Protein AF-A0A2D9KYQ4-F1 (afdb_monomer_lite)

Structure (mmCIF, N/CA/C/O backbone):
data_AF-A0A2D9KYQ4-F1
#
_entry.id   AF-A0A2D9KYQ4-F1
#
loop_
_atom_site.group_PDB
_atom_site.id
_atom_site.type_symbol
_atom_site.label_atom_id
_atom_site.label_alt_id
_atom_site.label_comp_id
_atom_site.label_asym_id
_atom_site.label_entity_id
_atom_site.label_seq_id
_atom_site.pdbx_PDB_ins_code
_atom_site.Cartn_x
_atom_site.Cartn_y
_atom_site.Cartn_z
_atom_site.occupancy
_atom_site.B_iso_or_equiv
_atom_site.auth_seq_id
_atom_site.auth_comp_id
_atom_site.auth_asym_id
_atom_site.auth_atom_id
_atom_site.pdbx_PDB_model_num
ATOM 1 N N . MET A 1 1 ? 3.824 -2.682 -2.200 1.00 83.44 1 MET A N 1
ATOM 2 C CA . MET A 1 1 ? 2.911 -2.702 -3.371 1.00 83.44 1 MET A CA 1
ATOM 3 C C . MET A 1 1 ? 2.892 -1.402 -4.180 1.00 83.44 1 MET A C 1
ATOM 5 O O . MET A 1 1 ? 2.989 -1.496 -5.394 1.00 83.44 1 MET A O 1
ATOM 9 N N . ALA A 1 2 ? 2.831 -0.208 -3.568 1.00 90.06 2 ALA A N 1
ATOM 10 C CA . ALA A 1 2 ? 2.710 1.072 -4.296 1.00 90.06 2 ALA A CA 1
ATOM 11 C C . ALA A 1 2 ? 3.674 1.241 -5.489 1.00 90.06 2 ALA A C 1
ATOM 13 O O . ALA A 1 2 ? 3.235 1.612 -6.569 1.00 90.06 2 ALA A O 1
ATOM 14 N N . TRP A 1 3 ? 4.954 0.879 -5.334 1.00 92.50 3 TRP A N 1
ATOM 15 C CA . TRP A 1 3 ? 5.947 0.930 -6.418 1.00 92.50 3 TRP A CA 1
ATOM 16 C C . TRP A 1 3 ? 5.507 0.202 -7.697 1.00 92.50 3 TRP A C 1
ATOM 18 O O . TRP A 1 3 ? 5.661 0.732 -8.795 1.00 92.50 3 TRP A O 1
ATOM 28 N N . LEU A 1 4 ? 4.935 -0.999 -7.545 1.00 91.81 4 LEU A N 1
ATOM 29 C CA . LEU A 1 4 ? 4.466 -1.839 -8.649 1.00 91.81 4 LEU A CA 1
ATOM 30 C C . LEU A 1 4 ? 3.221 -1.250 -9.323 1.00 91.81 4 LEU A C 1
ATOM 32 O O . LEU A 1 4 ? 3.062 -1.365 -10.537 1.00 91.81 4 LEU A O 1
ATOM 36 N N . HIS A 1 5 ? 2.353 -0.612 -8.537 1.00 91.12 5 HIS A N 1
ATOM 37 C CA . HIS A 1 5 ? 1.104 -0.014 -9.013 1.00 91.12 5 HIS A CA 1
ATOM 38 C C . HIS A 1 5 ? 1.310 1.367 -9.653 1.00 91.12 5 HIS A C 1
ATOM 40 O O . HIS A 1 5 ? 0.434 1.852 -10.365 1.00 91.12 5 HIS A O 1
ATOM 46 N N . THR A 1 6 ? 2.456 2.012 -9.429 1.00 90.25 6 THR A N 1
ATOM 47 C CA . THR A 1 6 ? 2.764 3.320 -10.011 1.00 90.25 6 THR A CA 1
ATOM 48 C C . THR A 1 6 ? 3.406 3.182 -11.387 1.00 90.25 6 THR A C 1
ATOM 50 O O . THR A 1 6 ? 4.452 2.546 -11.545 1.00 90.25 6 THR A O 1
ATOM 53 N N . ALA A 1 7 ? 2.831 3.874 -12.369 1.00 88.19 7 ALA A N 1
ATOM 54 C CA . ALA A 1 7 ? 3.482 4.147 -13.641 1.00 88.19 7 ALA A CA 1
ATOM 55 C C . ALA A 1 7 ? 4.525 5.275 -13.468 1.00 88.19 7 ALA A C 1
ATOM 57 O O . ALA A 1 7 ? 4.176 6.361 -12.987 1.00 88.19 7 ALA A O 1
ATOM 58 N N . PRO A 1 8 ? 5.811 5.048 -13.791 1.00 84.12 8 PRO A N 1
ATOM 59 C CA . PRO A 1 8 ? 6.812 6.107 -13.738 1.00 84.12 8 PRO A CA 1
ATOM 60 C C . PRO A 1 8 ? 6.465 7.224 -14.729 1.00 84.12 8 PRO A C 1
ATOM 62 O O . PRO A 1 8 ? 6.050 6.948 -15.845 1.00 84.12 8 PRO A O 1
ATOM 65 N N . SER A 1 9 ? 6.637 8.493 -14.358 1.00 74.81 9 SER A N 1
ATOM 6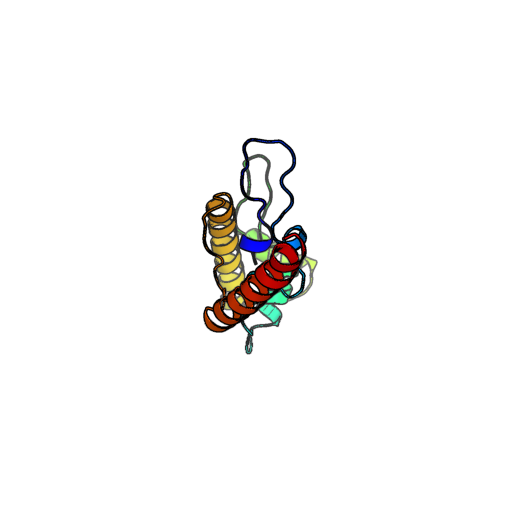6 C CA . SER A 1 9 ? 6.344 9.597 -15.274 1.00 74.81 9 SER A CA 1
ATOM 67 C C . SER A 1 9 ? 7.403 9.638 -16.377 1.00 74.81 9 SER A C 1
ATOM 69 O O . SER A 1 9 ? 8.529 10.094 -16.151 1.00 74.81 9 SER A O 1
ATOM 71 N N . VAL A 1 10 ? 7.055 9.161 -17.566 1.00 68.1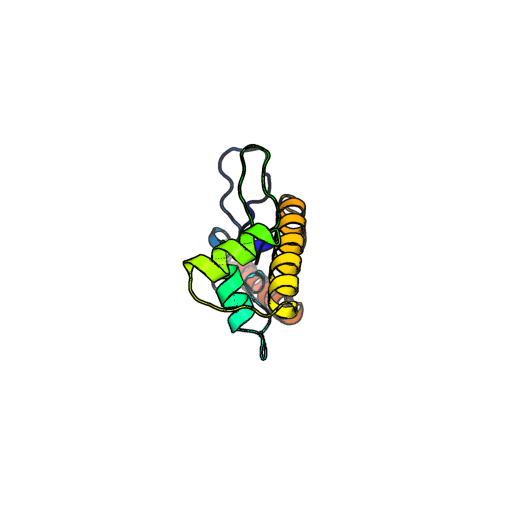2 10 VAL A N 1
ATOM 72 C CA . VAL A 1 10 ? 7.807 9.423 -18.795 1.00 68.12 10 VAL A CA 1
ATOM 73 C C . VAL A 1 10 ? 7.119 10.588 -19.517 1.00 68.12 10 VAL A C 1
ATOM 75 O O . VAL A 1 10 ? 5.920 10.793 -19.358 1.00 68.12 10 VAL A O 1
ATOM 78 N N . LYS A 1 11 ? 7.877 11.414 -20.252 1.00 58.78 11 LYS A N 1
ATOM 79 C CA . LYS A 1 11 ? 7.342 12.598 -20.956 1.00 58.78 11 LYS A CA 1
ATOM 80 C C . LYS A 1 11 ? 6.293 12.262 -22.031 1.00 58.78 11 LYS A C 1
ATOM 82 O O . LYS A 1 11 ? 5.577 13.170 -22.441 1.00 58.78 11 LYS A O 1
ATOM 87 N N . ASP A 1 12 ? 6.190 11.001 -22.446 1.00 53.72 12 ASP A N 1
ATOM 88 C CA . ASP A 1 12 ? 5.249 10.540 -23.464 1.00 53.72 12 ASP A CA 1
ATOM 89 C C . ASP A 1 12 ? 4.026 9.843 -22.860 1.00 53.72 12 ASP A C 1
ATOM 91 O O . ASP A 1 12 ? 4.108 9.141 -21.849 1.00 53.72 12 ASP A O 1
ATOM 95 N N . LYS A 1 13 ? 2.878 10.107 -23.494 1.00 56.19 13 LYS A N 1
ATOM 96 C CA . LYS A 1 13 ? 1.544 9.636 -23.110 1.00 56.19 13 LYS A CA 1
ATOM 97 C C . LYS A 1 13 ? 1.498 8.108 -23.018 1.00 56.19 13 LYS A C 1
ATOM 99 O O . LYS A 1 13 ? 2.081 7.418 -23.844 1.00 56.19 13 LYS A O 1
ATOM 104 N N . ASP A 1 14 ? 0.754 7.643 -22.019 1.00 55.03 14 ASP A N 1
ATOM 105 C CA . ASP A 1 14 ? 0.483 6.243 -21.676 1.00 55.03 14 ASP A CA 1
ATOM 106 C C . ASP A 1 14 ? 1.695 5.456 -21.173 1.00 55.03 14 ASP A C 1
ATOM 108 O O . ASP A 1 14 ? 2.284 4.617 -21.849 1.00 55.03 14 ASP A O 1
ATOM 112 N N . THR A 1 15 ? 2.046 5.704 -19.907 1.00 72.12 15 THR A N 1
ATOM 113 C CA . THR A 1 15 ? 2.917 4.787 -19.168 1.00 72.12 15 THR A CA 1
ATOM 114 C C . THR A 1 15 ? 2.063 3.775 -18.403 1.00 72.12 15 THR A C 1
ATOM 116 O O . THR A 1 15 ? 1.259 4.148 -17.550 1.00 72.12 15 THR A O 1
ATOM 119 N N . GLU A 1 16 ? 2.253 2.489 -18.692 1.00 86.06 16 GLU A N 1
ATOM 120 C CA . GLU A 1 16 ? 1.655 1.38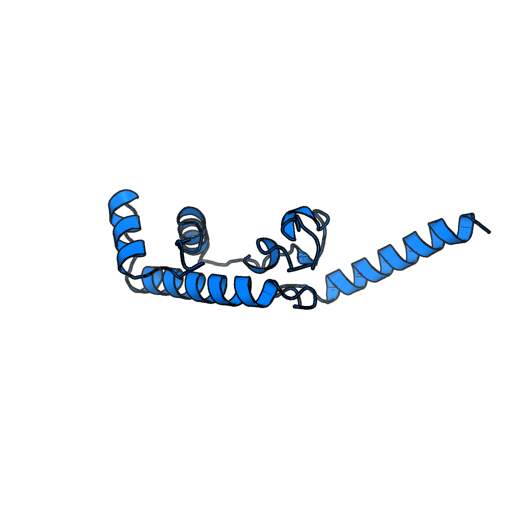7 -17.932 1.00 86.06 16 GLU A CA 1
ATOM 121 C C . GLU A 1 16 ? 2.320 1.246 -16.541 1.00 86.06 16 GLU A C 1
ATOM 123 O O . GLU A 1 16 ? 3.501 1.575 -16.366 1.00 86.06 16 GLU A O 1
ATOM 128 N N . PRO A 1 17 ? 1.597 0.754 -15.518 1.00 89.00 17 PRO A N 1
ATOM 129 C CA . PRO A 1 17 ? 2.167 0.471 -14.206 1.00 89.00 17 PRO A CA 1
ATOM 130 C C . PRO A 1 17 ? 3.210 -0.650 -14.274 1.00 89.00 17 PRO A C 1
ATOM 132 O O . PRO A 1 17 ? 3.096 -1.590 -15.065 1.00 89.00 17 PRO A O 1
ATOM 135 N N . ARG A 1 18 ? 4.204 -0.592 -13.379 1.00 89.25 18 ARG A N 1
ATOM 136 C CA . ARG A 1 18 ? 5.343 -1.529 -13.369 1.00 89.25 18 ARG A CA 1
ATOM 137 C C . ARG A 1 18 ? 4.935 -2.997 -13.281 1.00 89.25 18 ARG A C 1
ATOM 139 O O . ARG A 1 18 ? 5.610 -3.849 -13.849 1.00 89.25 18 ARG A O 1
ATOM 146 N N . ILE A 1 19 ? 3.827 -3.292 -12.606 1.00 90.06 19 ILE A N 1
ATOM 147 C CA . ILE A 1 19 ? 3.293 -4.654 -12.494 1.00 90.06 19 ILE A CA 1
ATOM 148 C C . ILE A 1 19 ? 2.994 -5.295 -13.859 1.00 90.06 19 ILE A C 1
ATOM 150 O O . ILE A 1 19 ? 3.162 -6.503 -14.002 1.00 90.06 19 ILE A O 1
ATOM 154 N N . LYS A 1 20 ? 2.612 -4.493 -14.862 1.00 88.62 20 LYS A N 1
ATOM 155 C CA . LYS A 1 20 ? 2.346 -4.958 -16.230 1.00 88.62 20 LYS A CA 1
ATOM 156 C C . LYS A 1 20 ? 3.588 -4.963 -17.116 1.00 88.62 20 LYS A C 1
ATOM 158 O O . LYS A 1 20 ? 3.655 -5.743 -18.054 1.00 88.62 20 LYS A O 1
ATOM 163 N N . THR A 1 21 ? 4.546 -4.073 -16.857 1.00 87.50 21 THR A N 1
ATOM 164 C CA . THR A 1 21 ? 5.747 -3.941 -17.700 1.00 87.50 21 THR A CA 1
ATOM 165 C C . THR A 1 21 ? 6.852 -4.924 -17.329 1.00 87.50 21 THR A C 1
ATOM 167 O O . THR A 1 21 ? 7.714 -5.213 -18.149 1.00 87.50 21 THR A O 1
ATOM 170 N N . LEU A 1 22 ? 6.890 -5.368 -16.072 1.00 86.69 22 LEU A N 1
ATOM 171 C CA . LEU A 1 22 ? 7.861 -6.347 -15.594 1.00 86.69 22 LEU A CA 1
ATOM 172 C C . LEU A 1 22 ? 7.393 -7.765 -15.941 1.00 86.69 22 LEU A C 1
ATOM 174 O O . LEU A 1 22 ? 6.205 -8.063 -15.837 1.00 86.69 22 LEU A O 1
ATOM 178 N N . GLU A 1 23 ? 8.332 -8.647 -16.277 1.00 86.31 23 GLU A N 1
ATOM 179 C CA . GLU A 1 23 ? 8.078 -10.088 -16.420 1.00 86.31 23 GLU A CA 1
ATOM 180 C C . GLU A 1 23 ? 7.550 -10.682 -15.104 1.00 86.31 23 GLU A C 1
ATOM 182 O O . GLU A 1 23 ? 7.822 -10.151 -14.024 1.00 86.31 23 GLU A O 1
ATOM 187 N N . ASP A 1 24 ? 6.770 -11.760 -15.171 1.00 82.00 24 ASP A N 1
ATOM 188 C CA . ASP A 1 24 ? 6.115 -12.339 -13.988 1.00 82.00 24 ASP A CA 1
ATOM 189 C C . ASP A 1 24 ? 7.102 -12.906 -12.966 1.00 82.00 24 ASP A C 1
ATOM 191 O O . ASP A 1 24 ? 6.927 -12.693 -11.769 1.00 82.00 24 ASP A O 1
ATOM 195 N N . GLU A 1 25 ? 8.200 -13.502 -13.428 1.00 81.12 25 GLU A N 1
ATOM 196 C CA . GLU A 1 25 ? 9.277 -14.015 -12.570 1.00 81.12 25 GLU A CA 1
ATOM 197 C C . GLU A 1 25 ? 10.341 -12.955 -12.241 1.00 81.12 25 GLU A C 1
ATOM 199 O O . GLU A 1 25 ? 11.423 -13.265 -11.739 1.00 81.12 25 GLU A O 1
ATOM 204 N N . SER A 1 26 ? 10.061 -11.677 -12.519 1.00 83.19 26 SER A N 1
ATOM 205 C CA . SER A 1 26 ? 11.011 -10.609 -12.235 1.00 83.19 26 SER A CA 1
ATOM 206 C C . SER A 1 26 ? 11.311 -10.540 -10.730 1.00 83.19 26 SER A C 1
ATOM 208 O O . SER A 1 26 ? 10.381 -10.397 -9.929 1.00 83.19 26 SER A O 1
ATOM 210 N N . PRO A 1 27 ? 12.592 -10.513 -10.309 1.00 84.44 27 PRO A N 1
ATOM 211 C CA . PRO A 1 27 ? 12.948 -10.399 -8.891 1.00 84.44 27 PRO A CA 1
ATOM 212 C C . PRO A 1 27 ? 12.445 -9.092 -8.256 1.00 84.44 27 PRO A C 1
ATOM 214 O O . PRO A 1 27 ? 12.351 -8.984 -7.038 1.00 84.44 27 PRO A O 1
ATOM 217 N N . PHE A 1 28 ? 12.073 -8.103 -9.074 1.00 85.75 28 PHE A N 1
ATOM 218 C CA . PHE A 1 28 ? 11.494 -6.832 -8.641 1.00 85.75 28 PHE A CA 1
ATOM 219 C C . PHE A 1 28 ? 9.992 -6.906 -8.312 1.00 85.75 28 PHE A C 1
ATOM 221 O O . PHE A 1 28 ? 9.463 -5.961 -7.726 1.00 85.75 28 PHE A O 1
ATOM 228 N N 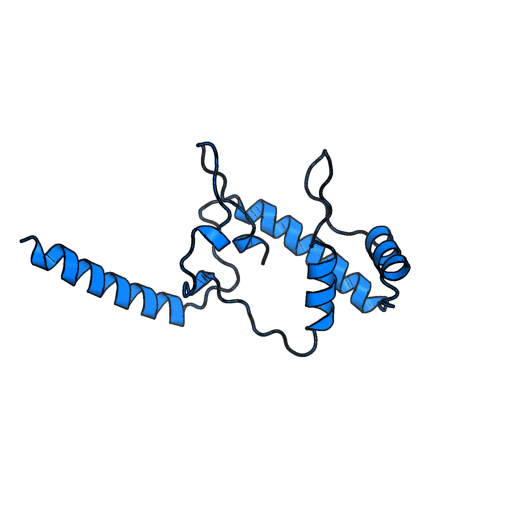. LYS A 1 29 ? 9.302 -7.995 -8.685 1.00 86.94 29 LYS A N 1
ATOM 229 C CA . LYS A 1 29 ? 7.911 -8.277 -8.284 1.00 86.94 29 LYS A CA 1
ATOM 230 C C . LYS A 1 29 ? 7.816 -9.012 -6.943 1.00 86.94 29 LYS A C 1
ATOM 232 O O . LYS A 1 29 ? 6.710 -9.161 -6.430 1.00 86.94 29 LYS A O 1
ATOM 237 N N . ALA A 1 30 ? 8.942 -9.443 -6.369 1.00 82.19 30 ALA A N 1
ATOM 238 C CA . ALA A 1 30 ? 8.952 -10.120 -5.080 1.00 82.19 30 ALA A CA 1
ATOM 239 C C . ALA A 1 30 ? 8.329 -9.228 -3.992 1.00 82.19 30 ALA A C 1
ATOM 241 O O . ALA A 1 30 ? 8.663 -8.046 -3.855 1.00 82.19 30 ALA A O 1
ATOM 242 N N . LEU A 1 31 ? 7.400 -9.805 -3.236 1.00 85.19 31 LEU A N 1
ATOM 243 C CA . LEU A 1 31 ? 6.836 -9.206 -2.034 1.00 85.19 31 LEU A CA 1
ATOM 244 C C . LEU A 1 31 ? 7.429 -9.920 -0.816 1.00 85.19 31 LEU A C 1
ATOM 246 O O . LEU A 1 31 ? 7.713 -11.116 -0.910 1.00 85.19 31 LEU A O 1
ATOM 250 N N . PRO A 1 32 ? 7.645 -9.206 0.301 1.00 85.19 32 PRO A N 1
ATOM 251 C CA . PRO A 1 32 ? 8.071 -9.847 1.534 1.00 85.19 32 PRO A CA 1
ATOM 252 C C . PRO A 1 32 ? 6.982 -10.808 2.020 1.00 85.19 32 PRO A C 1
ATOM 254 O O . PRO A 1 32 ? 5.791 -10.556 1.813 1.00 85.19 32 PRO A O 1
ATOM 257 N N . GLU A 1 33 ? 7.396 -11.886 2.677 1.00 86.12 33 GLU A N 1
ATOM 258 C CA . GLU A 1 33 ? 6.473 -12.749 3.408 1.00 86.12 33 GLU A CA 1
ATOM 259 C C . GLU A 1 33 ? 5.867 -11.953 4.571 1.00 86.12 33 GLU A C 1
ATOM 261 O O . GLU A 1 33 ? 6.549 -11.167 5.234 1.00 86.12 33 GLU A O 1
ATOM 266 N N . ILE A 1 34 ? 4.557 -12.094 4.757 1.00 85.94 34 ILE A N 1
ATOM 267 C CA . ILE A 1 34 ? 3.814 -11.439 5.830 1.00 85.94 34 ILE A CA 1
ATOM 268 C C . ILE A 1 34 ? 3.507 -12.529 6.843 1.00 85.94 34 ILE A C 1
ATOM 270 O O . ILE A 1 34 ? 2.813 -13.477 6.499 1.00 85.94 34 ILE A O 1
ATOM 274 N N . GLU A 1 35 ? 4.020 -12.395 8.062 1.00 87.94 35 GLU A N 1
ATOM 275 C CA . GLU A 1 35 ? 3.721 -13.316 9.158 1.00 87.94 35 GLU A CA 1
ATOM 276 C C . GLU A 1 35 ? 2.736 -12.659 10.130 1.00 87.94 35 GLU A C 1
ATOM 278 O O . GLU A 1 35 ? 3.007 -11.574 10.649 1.00 87.94 35 GLU A O 1
ATOM 283 N N . ASN A 1 36 ? 1.619 -13.332 10.423 1.00 84.88 36 ASN A N 1
ATOM 284 C CA . ASN A 1 36 ? 0.645 -12.940 11.456 1.00 84.88 36 ASN A CA 1
ATOM 285 C C . ASN A 1 36 ? -0.025 -11.563 11.240 1.00 84.88 36 ASN A C 1
ATOM 287 O O . ASN A 1 36 ? -0.487 -10.936 12.195 1.00 84.88 36 ASN A O 1
ATOM 291 N N . ALA A 1 37 ? -0.055 -11.061 10.005 1.00 88.44 37 ALA A N 1
ATOM 292 C CA . ALA A 1 37 ? -0.664 -9.775 9.642 1.00 88.44 37 ALA A CA 1
ATOM 293 C C . ALA A 1 37 ? -1.385 -9.828 8.281 1.00 88.44 37 ALA A C 1
ATOM 295 O O . ALA A 1 37 ? -1.612 -8.805 7.627 1.00 88.44 37 ALA A O 1
ATOM 296 N N . GLU A 1 38 ? -1.744 -11.030 7.837 1.00 91.38 38 GLU A N 1
ATOM 297 C CA . GLU A 1 38 ? -2.387 -11.301 6.556 1.00 91.38 38 GLU A CA 1
ATOM 298 C C . GLU A 1 38 ? -3.766 -10.635 6.478 1.00 91.38 38 GLU A C 1
ATOM 300 O O . GLU A 1 38 ? -4.114 -10.040 5.454 1.00 91.38 38 GLU A O 1
ATOM 305 N N . ASP A 1 39 ? -4.512 -10.645 7.585 1.00 92.56 39 ASP A N 1
ATOM 306 C CA . ASP A 1 39 ? -5.833 -10.022 7.680 1.00 92.56 39 ASP A CA 1
ATOM 307 C C . ASP A 1 39 ? -5.761 -8.507 7.455 1.0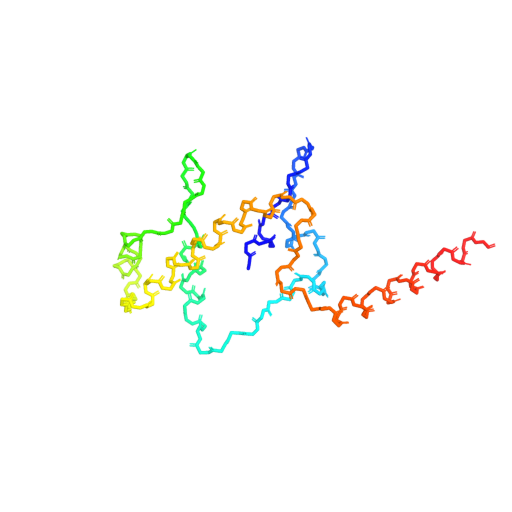0 92.56 39 ASP A C 1
ATOM 309 O O . ASP A 1 39 ? -6.534 -7.951 6.671 1.00 92.56 39 ASP A O 1
ATOM 313 N N . LEU A 1 40 ? -4.773 -7.831 8.052 1.00 93.94 40 LEU A N 1
ATOM 314 C CA . LEU A 1 40 ? -4.545 -6.398 7.844 1.00 93.94 40 LEU A CA 1
ATOM 315 C C . LEU A 1 40 ? -4.249 -6.080 6.380 1.00 93.94 40 LEU A C 1
ATOM 317 O O . LEU A 1 40 ? -4.837 -5.154 5.813 1.00 93.94 40 LEU A O 1
ATOM 321 N N . ALA A 1 41 ? -3.366 -6.856 5.747 1.00 92.88 41 ALA A N 1
ATOM 322 C CA . ALA A 1 41 ? -3.044 -6.688 4.335 1.00 92.88 41 ALA A CA 1
ATOM 323 C C . ALA A 1 41 ? -4.275 -6.914 3.443 1.00 92.88 41 ALA A C 1
ATOM 325 O O . ALA A 1 41 ? -4.497 -6.171 2.480 1.00 92.88 41 ALA A O 1
ATOM 326 N N . HIS A 1 42 ? -5.108 -7.894 3.790 1.00 93.50 42 HIS A N 1
ATOM 327 C CA . HIS A 1 42 ? -6.349 -8.186 3.091 1.00 93.50 42 HIS A CA 1
ATOM 328 C C . HIS A 1 42 ? -7.378 -7.054 3.238 1.00 93.50 42 HIS A C 1
ATOM 330 O O . HIS A 1 42 ? -7.916 -6.591 2.228 1.00 93.50 42 HIS A O 1
ATOM 336 N N . HIS A 1 43 ? -7.609 -6.537 4.449 1.00 95.38 43 HIS A N 1
ATOM 337 C CA . HIS A 1 43 ? -8.492 -5.387 4.678 1.00 95.38 43 HIS A CA 1
ATOM 338 C C . HIS A 1 43 ? -7.996 -4.143 3.947 1.00 95.38 43 HIS A C 1
ATOM 340 O O . HIS A 1 43 ? -8.752 -3.517 3.202 1.00 95.38 43 HIS A O 1
ATOM 346 N N . PHE A 1 44 ? -6.703 -3.845 4.066 1.00 95.62 44 PHE A N 1
ATOM 347 C CA . PHE A 1 44 ? -6.066 -2.741 3.361 1.00 95.62 44 PHE A CA 1
ATOM 348 C C . PHE A 1 44 ? -6.249 -2.837 1.840 1.00 95.62 44 PHE A C 1
ATOM 350 O O . PHE A 1 44 ? -6.567 -1.845 1.179 1.00 95.62 44 PHE A O 1
ATOM 357 N N . SER A 1 45 ? -6.099 -4.042 1.279 1.00 93.75 45 SER A N 1
ATOM 358 C CA . SER A 1 45 ? -6.321 -4.279 -0.145 1.00 93.75 45 SER A CA 1
ATOM 359 C C . SER A 1 45 ? -7.786 -4.119 -0.546 1.00 93.75 45 SER A C 1
ATOM 361 O O . SER A 1 45 ? -8.074 -3.505 -1.571 1.00 93.75 45 SER A O 1
ATOM 363 N N . ARG A 1 46 ? -8.726 -4.622 0.264 1.00 94.38 46 ARG A N 1
ATOM 364 C CA . ARG A 1 46 ? -10.171 -4.496 0.006 1.00 94.38 46 ARG A CA 1
ATOM 365 C C . ARG A 1 46 ? -10.666 -3.054 0.064 1.00 94.38 46 ARG A C 1
ATOM 367 O O . ARG A 1 46 ? -11.612 -2.726 -0.641 1.00 94.38 46 ARG A O 1
ATOM 374 N N . MET A 1 47 ? -10.032 -2.208 0.873 1.00 94.62 47 MET A N 1
ATOM 375 C CA . MET A 1 47 ? -10.344 -0.779 0.957 1.00 94.62 47 MET A CA 1
ATOM 376 C C . MET A 1 47 ? -9.799 0.041 -0.226 1.00 94.62 47 MET A C 1
ATOM 378 O O . MET A 1 47 ? -10.129 1.215 -0.342 1.00 94.62 47 MET A O 1
ATOM 382 N N . GLY A 1 48 ? -8.967 -0.538 -1.103 1.00 93.44 48 GLY A N 1
ATOM 383 C CA . GLY A 1 48 ? -8.365 0.183 -2.232 1.00 93.44 48 GLY A CA 1
ATOM 384 C C . GLY A 1 48 ? -7.096 0.973 -1.887 1.00 93.44 48 GLY A C 1
ATOM 385 O O . GLY A 1 48 ? -6.684 1.835 -2.660 1.00 93.44 48 GLY A O 1
ATOM 386 N N . GLN A 1 49 ? -6.459 0.662 -0.748 1.00 95.12 49 GLN A N 1
ATOM 387 C CA . GLN A 1 49 ? -5.178 1.187 -0.240 1.00 95.12 49 GLN A CA 1
ATOM 388 C C . GLN A 1 49 ? -5.087 2.703 0.052 1.00 95.12 49 GLN A C 1
ATOM 390 O O . GLN A 1 49 ? -4.367 3.102 0.969 1.00 95.12 49 GLN A O 1
ATOM 395 N N . ILE A 1 50 ? -5.785 3.555 -0.695 1.00 95.69 50 ILE A N 1
ATOM 396 C CA . ILE A 1 50 ? -5.809 5.020 -0.585 1.00 95.69 50 ILE A CA 1
ATOM 397 C C . ILE A 1 50 ? -7.158 5.569 -1.064 1.00 95.69 50 ILE A C 1
ATOM 399 O O . ILE A 1 50 ? -7.866 4.925 -1.834 1.00 95.69 50 ILE A O 1
ATOM 403 N N . ASN A 1 51 ? -7.465 6.809 -0.692 1.00 94.19 51 ASN A N 1
ATOM 404 C CA . ASN A 1 51 ? -8.559 7.566 -1.286 1.00 94.19 51 ASN A CA 1
ATOM 405 C C . ASN A 1 51 ? -8.082 8.277 -2.561 1.00 94.19 51 ASN A C 1
ATOM 407 O O . ASN A 1 51 ? -7.002 8.876 -2.593 1.00 94.19 51 ASN A O 1
ATOM 411 N N . GLN A 1 52 ? -8.904 8.252 -3.611 1.00 88.50 52 GLN A N 1
ATOM 412 C CA . GLN A 1 52 ? -8.708 9.079 -4.803 1.00 88.50 52 GLN A CA 1
ATOM 413 C C . GLN A 1 52 ? -9.754 10.190 -4.841 1.00 88.50 52 GLN A C 1
ATOM 415 O O . GLN A 1 52 ? -10.944 9.926 -4.986 1.00 88.50 52 GLN A O 1
ATOM 420 N N . GLY A 1 53 ? -9.302 11.436 -4.714 1.00 86.00 53 GLY A N 1
ATOM 421 C CA . GLY A 1 53 ? -10.135 12.625 -4.856 1.00 86.00 53 GLY A CA 1
ATOM 422 C C . GLY A 1 53 ? -9.738 13.467 -6.068 1.00 86.00 53 GLY A C 1
ATOM 423 O O . GLY A 1 53 ? -8.737 13.212 -6.738 1.00 86.00 53 GLY A O 1
ATOM 424 N N . SER A 1 54 ? -10.496 14.535 -6.319 1.00 84.38 54 SER A N 1
ATOM 425 C CA . SER A 1 54 ? -10.212 15.499 -7.395 1.00 84.38 54 SER A CA 1
ATOM 426 C C . SER A 1 54 ? -8.852 16.192 -7.249 1.00 84.38 54 SER A C 1
ATOM 428 O O . SER A 1 54 ? -8.218 16.522 -8.246 1.00 84.38 54 SER A O 1
ATOM 430 N N . MET A 1 55 ? -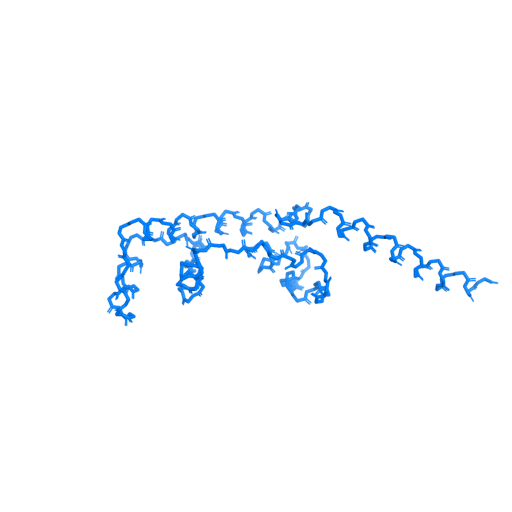8.381 16.376 -6.012 1.00 86.12 55 MET A N 1
ATOM 431 C CA . MET A 1 55 ? -7.093 17.006 -5.690 1.00 86.12 55 MET A CA 1
ATOM 432 C C . MET A 1 55 ? -5.927 16.006 -5.604 1.00 86.12 55 MET A C 1
ATOM 434 O O . MET A 1 55 ? -4.828 16.373 -5.192 1.00 86.12 55 MET A O 1
ATOM 438 N N . GLY A 1 56 ? -6.149 14.748 -5.996 1.00 88.00 56 GLY A N 1
ATOM 439 C CA . GLY A 1 56 ? -5.141 13.693 -6.001 1.00 88.00 56 GLY A CA 1
ATOM 440 C C . GLY A 1 56 ? -5.388 12.604 -4.961 1.00 88.00 56 GLY A C 1
ATOM 441 O O . GLY A 1 56 ? -6.503 12.409 -4.476 1.00 88.00 56 GLY A O 1
ATOM 442 N N . ILE A 1 57 ? -4.324 11.857 -4.662 1.00 92.19 57 ILE A N 1
ATOM 443 C CA . ILE A 1 57 ? -4.369 10.738 -3.720 1.00 92.19 57 ILE A CA 1
ATOM 444 C C . ILE A 1 57 ? -4.238 11.243 -2.285 1.00 92.19 57 ILE A C 1
ATOM 446 O O . ILE A 1 57 ? -3.363 12.057 -1.987 1.00 92.19 57 ILE A O 1
ATOM 450 N N . THR A 1 58 ? -5.075 10.732 -1.393 1.00 95.00 58 THR A N 1
ATOM 451 C CA . THR A 1 58 ? -4.992 11.003 0.043 1.00 95.00 58 THR A CA 1
ATOM 452 C C . THR A 1 58 ? -4.996 9.691 0.823 1.00 95.00 58 THR A C 1
ATOM 454 O O . THR A 1 58 ? -5.589 8.703 0.383 1.00 95.00 58 THR A O 1
ATOM 457 N N . PRO A 1 59 ? -4.292 9.632 1.963 1.00 96.75 59 PRO A N 1
ATOM 458 C CA . PRO A 1 59 ? -4.350 8.461 2.820 1.00 96.75 59 PRO A CA 1
ATOM 459 C C . PRO A 1 59 ? -5.723 8.331 3.480 1.00 96.75 59 PRO A C 1
ATOM 461 O O . PRO A 1 59 ? -6.467 9.310 3.590 1.00 96.75 59 PRO A O 1
ATOM 464 N N . PHE A 1 60 ? -6.018 7.133 3.975 1.00 97.38 60 PHE A N 1
ATOM 465 C CA . PHE A 1 60 ? -7.192 6.899 4.802 1.00 97.38 60 PHE A CA 1
ATOM 466 C C . PHE A 1 60 ? -7.165 7.733 6.083 1.00 97.38 60 PHE A C 1
ATOM 468 O O . PHE A 1 60 ? -6.122 8.011 6.683 1.00 97.38 60 PHE A O 1
ATOM 475 N N . THR A 1 61 ? -8.360 8.110 6.506 1.00 97.19 61 THR A N 1
ATOM 476 C CA . THR A 1 61 ? -8.665 8.765 7.770 1.00 97.19 61 THR A CA 1
ATOM 477 C C . THR A 1 61 ? -9.399 7.794 8.691 1.00 97.19 61 THR A C 1
ATOM 479 O O . THR A 1 61 ? -9.906 6.758 8.260 1.00 97.19 61 THR A O 1
ATOM 482 N N . TRP A 1 62 ? -9.520 8.149 9.970 1.00 97.69 62 TRP A N 1
ATOM 483 C CA . TRP A 1 62 ? -10.339 7.386 10.916 1.00 97.69 62 TRP A CA 1
ATOM 484 C C . TRP A 1 62 ? -11.796 7.245 10.461 1.00 97.69 62 TRP A C 1
ATOM 486 O O . TRP A 1 62 ? -12.395 6.197 10.679 1.00 97.69 62 TRP A O 1
ATOM 496 N N . GLY A 1 63 ? -12.347 8.260 9.785 1.00 97.50 63 GLY A N 1
ATOM 497 C CA . GLY A 1 63 ? -13.700 8.204 9.229 1.00 97.50 63 GLY A CA 1
ATOM 498 C C . GLY A 1 63 ? -13.842 7.172 8.109 1.00 97.50 63 GLY A C 1
ATOM 499 O O . GLY A 1 63 ? -14.864 6.490 8.038 1.00 97.50 63 GLY A O 1
ATOM 500 N N . ASP A 1 64 ? -12.808 6.995 7.283 1.00 96.69 64 ASP A N 1
ATOM 501 C CA . ASP A 1 64 ? -12.805 5.989 6.212 1.00 96.69 64 ASP A CA 1
ATOM 502 C C . ASP A 1 64 ? -12.781 4.574 6.792 1.00 96.69 64 ASP A C 1
ATOM 504 O O . ASP A 1 64 ? -13.572 3.720 6.392 1.00 96.69 64 ASP A O 1
ATOM 508 N N . VAL A 1 65 ? -11.920 4.339 7.789 1.00 97.25 65 VAL A N 1
ATOM 509 C CA . VAL A 1 65 ? -11.841 3.045 8.481 1.00 97.25 65 VAL A CA 1
ATOM 510 C C . VAL A 1 65 ? -13.137 2.754 9.233 1.00 97.25 65 VAL A C 1
ATOM 512 O O . VAL A 1 65 ? -13.674 1.656 9.128 1.00 97.25 65 VAL A O 1
ATOM 515 N N . GLN A 1 66 ? -13.702 3.744 9.928 1.00 97.44 66 GLN A N 1
ATOM 516 C CA . GLN A 1 66 ? -14.987 3.591 10.608 1.00 97.44 66 GLN A CA 1
ATOM 517 C C . GLN A 1 66 ? -16.109 3.244 9.622 1.00 97.44 66 GLN A C 1
ATOM 519 O O . GLN A 1 66 ? -16.900 2.338 9.887 1.00 97.44 66 GLN A O 1
ATOM 524 N N . SER A 1 67 ? -16.158 3.926 8.476 1.00 96.62 67 SER A N 1
ATOM 525 C CA . SER A 1 67 ? -17.137 3.654 7.419 1.00 96.62 67 SER A CA 1
ATOM 526 C C . SER A 1 67 ? -16.965 2.246 6.848 1.00 96.62 67 SER A C 1
ATOM 528 O O . SER A 1 67 ? -17.953 1.542 6.641 1.00 96.62 67 SER A O 1
ATOM 530 N N . TYR A 1 68 ? -15.720 1.801 6.650 1.00 96.62 68 TYR A N 1
ATOM 531 C CA . TYR A 1 68 ? -15.417 0.435 6.236 1.00 96.62 68 TYR A CA 1
ATOM 532 C C . TYR A 1 68 ? -15.902 -0.593 7.260 1.00 96.62 68 TYR A C 1
ATOM 534 O O . TYR A 1 68 ? -16.600 -1.531 6.877 1.00 96.62 68 TYR A O 1
ATOM 542 N N . CYS A 1 69 ? -15.605 -0.411 8.549 1.00 97.00 69 CYS A N 1
ATOM 543 C CA . CYS A 1 69 ? -16.065 -1.314 9.608 1.00 97.00 69 CYS A CA 1
ATOM 544 C C . CYS A 1 69 ? -17.599 -1.399 9.648 1.00 97.00 69 CYS A C 1
ATOM 546 O O . CYS A 1 69 ? -18.161 -2.489 9.730 1.00 97.00 69 CYS A O 1
ATOM 548 N N . GLN A 1 70 ? -18.289 -0.259 9.524 1.00 97.19 70 GLN A N 1
ATOM 549 C CA . GLN A 1 70 ? -19.754 -0.201 9.528 1.00 97.19 70 GLN A CA 1
ATOM 550 C C . GLN A 1 70 ? -20.388 -0.898 8.317 1.00 97.19 70 GLN A C 1
ATOM 552 O O . GLN A 1 70 ? -21.392 -1.587 8.476 1.00 97.19 70 GLN A O 1
ATOM 557 N N . GLN A 1 71 ? -19.823 -0.736 7.117 1.00 97.00 71 GLN A N 1
ATOM 558 C CA . GLN A 1 71 ? -20.393 -1.315 5.893 1.00 97.00 71 GLN A CA 1
ATOM 559 C C . GLN A 1 71 ? -20.005 -2.780 5.680 1.00 97.00 71 GLN A C 1
ATOM 561 O O . GLN A 1 71 ? -20.801 -3.563 5.169 1.00 97.00 71 GLN A O 1
ATOM 566 N N . SER A 1 72 ? -18.780 -3.156 6.046 1.00 95.12 72 SER A N 1
ATOM 567 C CA . SER A 1 72 ? -18.284 -4.525 5.876 1.00 95.12 72 SER A CA 1
ATOM 568 C C . SER A 1 72 ? -18.712 -5.464 7.005 1.00 95.12 72 SER A C 1
ATOM 570 O O . SER A 1 72 ? -18.665 -6.679 6.823 1.00 95.12 72 SER A O 1
ATOM 572 N N . GLY A 1 73 ? -19.099 -4.918 8.163 1.00 94.19 73 GLY A N 1
ATOM 573 C CA . GLY A 1 73 ? -19.382 -5.685 9.376 1.00 94.19 73 GLY A CA 1
ATOM 574 C C . GLY A 1 73 ? -18.132 -6.246 10.060 1.00 94.19 73 GLY A C 1
ATOM 575 O O . GLY A 1 73 ? -18.265 -7.017 11.006 1.00 94.19 73 GLY A O 1
ATOM 576 N N . VAL A 1 74 ? -16.930 -5.882 9.598 1.00 93.75 74 VAL A N 1
ATOM 577 C CA . VAL A 1 74 ? -15.664 -6.309 10.201 1.00 93.75 74 VAL A CA 1
ATOM 578 C C . VAL A 1 74 ? -15.283 -5.335 11.318 1.00 93.75 74 VAL A C 1
ATOM 580 O O . VAL A 1 74 ? -15.020 -4.164 11.033 1.00 93.75 74 VAL A O 1
ATOM 583 N N . PRO A 1 75 ? -15.222 -5.780 12.583 1.00 94.38 75 PRO A N 1
ATOM 584 C CA . PRO A 1 75 ? -14.756 -4.935 13.668 1.00 94.38 75 PRO A CA 1
ATOM 585 C C . PRO A 1 75 ? -13.225 -4.908 13.682 1.00 94.38 75 PRO A C 1
ATOM 587 O O . PRO A 1 75 ? -12.591 -5.878 14.081 1.00 94.38 75 PRO A O 1
ATOM 590 N N . LEU A 1 76 ? -12.634 -3.785 13.281 1.00 95.75 76 LEU A N 1
ATOM 591 C CA . LEU A 1 76 ? -11.207 -3.539 13.485 1.00 95.75 76 LEU A CA 1
ATOM 592 C C . LEU A 1 76 ? -10.978 -2.897 14.854 1.00 95.75 76 LEU A C 1
ATOM 594 O O . LEU A 1 76 ? -11.674 -1.955 15.244 1.00 95.75 76 LEU A O 1
ATOM 598 N N . SER A 1 77 ? -9.975 -3.381 15.577 1.00 96.69 77 SER A N 1
ATOM 599 C CA . SER A 1 77 ? -9.488 -2.752 16.801 1.00 96.69 77 SER A CA 1
ATOM 600 C C . SER A 1 77 ? -8.875 -1.376 16.515 1.00 96.69 77 SER A C 1
ATOM 602 O O . SER A 1 77 ? -8.562 -1.016 15.375 1.00 96.69 77 SER A O 1
ATOM 604 N N . GLY A 1 78 ? -8.669 -0.588 17.575 1.00 96.94 78 GLY A N 1
ATOM 605 C CA . GLY A 1 78 ? -8.007 0.713 17.456 1.00 96.94 78 GLY A CA 1
ATOM 606 C C . GLY A 1 78 ? -6.593 0.600 16.877 1.00 96.94 78 GLY A C 1
ATOM 607 O O . GLY A 1 78 ? -6.219 1.400 16.025 1.00 96.94 78 GLY A O 1
ATOM 608 N N . TRP A 1 79 ? -5.843 -0.432 17.277 1.00 96.75 79 TRP A N 1
ATOM 609 C CA . TRP A 1 79 ? -4.494 -0.674 16.767 1.00 96.75 79 TRP A CA 1
ATOM 610 C C . TRP A 1 79 ? -4.503 -1.077 15.287 1.00 96.75 79 TRP A C 1
ATOM 612 O O . TRP A 1 79 ? -3.754 -0.508 14.499 1.00 96.75 79 TRP A O 1
ATOM 622 N N . GLU A 1 80 ? -5.390 -1.989 14.875 1.00 96.88 80 GLU A N 1
ATOM 623 C CA . GLU A 1 80 ? -5.516 -2.401 13.466 1.00 96.88 80 GLU A CA 1
ATOM 624 C C . GLU A 1 80 ? -5.928 -1.233 12.567 1.00 96.88 80 GLU A C 1
ATOM 626 O O . GLU A 1 80 ? -5.374 -1.037 11.485 1.00 96.88 80 GLU A O 1
ATOM 631 N N . SER A 1 81 ? -6.863 -0.412 13.048 1.00 97.56 81 SER A N 1
ATOM 632 C CA . SER A 1 81 ? -7.298 0.803 12.360 1.00 97.56 81 SER A CA 1
ATOM 633 C C . SER A 1 81 ? -6.137 1.780 12.153 1.00 97.56 81 SER A C 1
ATOM 635 O O . SER A 1 81 ? -5.978 2.340 11.067 1.00 97.56 81 SER A O 1
ATOM 637 N N . GLU A 1 82 ? -5.287 1.952 13.170 1.00 97.81 82 GLU A N 1
ATOM 638 C CA . GLU A 1 82 ? -4.077 2.767 13.068 1.00 97.81 82 GLU A CA 1
ATOM 639 C C . GLU A 1 82 ? -3.087 2.186 12.049 1.00 97.81 82 GLU A C 1
ATOM 641 O O . GLU A 1 82 ? -2.573 2.933 11.212 1.00 97.81 82 GLU A O 1
ATOM 646 N N . GLN A 1 83 ? -2.871 0.865 12.048 1.00 97.19 83 GLN A N 1
ATOM 647 C CA . GLN A 1 83 ? -1.988 0.214 11.075 1.00 97.19 83 GLN A CA 1
ATOM 648 C C . GLN A 1 83 ? -2.482 0.398 9.636 1.00 97.19 83 GLN A C 1
ATOM 650 O O . GLN A 1 83 ? -1.691 0.751 8.764 1.00 97.19 83 GLN A O 1
ATOM 655 N N . ILE A 1 84 ? -3.786 0.259 9.377 1.00 97.00 84 ILE A N 1
ATOM 656 C CA . ILE A 1 84 ? -4.366 0.502 8.045 1.00 97.00 84 ILE A CA 1
ATOM 657 C C . ILE A 1 84 ? -4.125 1.946 7.586 1.00 97.00 84 ILE A C 1
ATOM 659 O O . ILE A 1 84 ? -3.743 2.183 6.435 1.00 97.00 84 ILE A O 1
ATOM 663 N N . ILE A 1 85 ? -4.313 2.923 8.476 1.00 97.94 85 ILE A N 1
ATOM 664 C CA . ILE A 1 85 ? -4.068 4.338 8.170 1.00 97.94 85 ILE A CA 1
ATOM 665 C C . ILE A 1 85 ? -2.582 4.578 7.877 1.00 97.94 85 ILE A C 1
ATOM 667 O O . ILE A 1 85 ? -2.249 5.268 6.908 1.00 97.94 85 ILE A O 1
ATOM 671 N N . LEU A 1 86 ? -1.679 4.003 8.675 1.00 97.50 86 LEU A N 1
ATOM 672 C CA . LEU A 1 86 ? -0.233 4.110 8.467 1.00 97.50 86 LEU A CA 1
ATOM 673 C C . LEU A 1 86 ? 0.191 3.481 7.137 1.00 97.50 86 LEU A C 1
ATOM 675 O O . LEU A 1 86 ? 0.887 4.126 6.352 1.00 97.50 86 LEU A O 1
ATOM 679 N N . MET A 1 87 ? -0.302 2.282 6.827 1.00 95.75 87 MET A N 1
ATOM 680 C CA . MET A 1 87 ? -0.070 1.625 5.540 1.00 95.75 87 MET A CA 1
ATOM 681 C C . MET A 1 87 ? -0.558 2.483 4.369 1.00 95.75 87 MET A C 1
ATOM 683 O O . MET A 1 87 ? 0.134 2.595 3.358 1.00 95.75 87 MET A O 1
ATOM 687 N N . SER A 1 88 ? -1.713 3.140 4.508 1.00 97.69 88 SER A N 1
ATOM 688 C CA . SER A 1 88 ? -2.255 4.043 3.486 1.00 97.69 88 SER A CA 1
ATOM 689 C C . SER A 1 88 ? -1.380 5.279 3.270 1.00 97.69 88 SER A C 1
ATOM 691 O O . SER A 1 88 ? -1.119 5.673 2.130 1.00 97.69 88 SER A O 1
ATOM 693 N N . ARG A 1 89 ? -0.860 5.869 4.354 1.00 96.81 89 ARG A N 1
ATOM 694 C CA . ARG A 1 89 ? 0.090 6.994 4.294 1.00 96.81 89 ARG A CA 1
ATOM 695 C C . ARG A 1 89 ? 1.368 6.609 3.572 1.00 96.81 89 ARG A C 1
ATOM 697 O O . ARG A 1 89 ? 1.755 7.295 2.625 1.00 96.81 89 ARG A O 1
ATOM 704 N N . GLU A 1 90 ? 1.977 5.499 3.967 1.00 95.62 90 GLU A N 1
ATOM 705 C CA . GLU A 1 90 ? 3.188 5.003 3.318 1.00 95.62 90 GLU A CA 1
ATOM 706 C C . GLU A 1 90 ? 2.933 4.656 1.852 1.00 95.62 90 GLU A C 1
ATOM 708 O O . GLU A 1 90 ? 3.732 4.999 0.980 1.00 95.62 90 GLU A O 1
ATOM 713 N N . TYR A 1 91 ? 1.776 4.071 1.537 1.00 95.62 91 TYR A N 1
ATOM 714 C CA . TYR A 1 91 ? 1.382 3.805 0.159 1.00 95.62 91 TYR A CA 1
ATOM 715 C C . TYR A 1 91 ? 1.281 5.095 -0.666 1.00 95.62 91 TYR A C 1
ATOM 717 O O . TYR A 1 91 ? 1.812 5.151 -1.778 1.00 95.62 91 TYR A O 1
ATOM 725 N N . ALA A 1 92 ? 0.646 6.146 -0.139 1.00 94.50 92 ALA A N 1
ATOM 726 C CA . ALA A 1 92 ? 0.516 7.432 -0.824 1.00 94.50 92 ALA A CA 1
ATOM 727 C C . ALA A 1 92 ? 1.883 8.097 -1.069 1.00 94.50 92 ALA A C 1
ATOM 729 O O . ALA A 1 92 ? 2.188 8.505 -2.195 1.00 94.50 92 ALA A O 1
ATOM 730 N N . VAL A 1 93 ? 2.739 8.143 -0.041 1.00 93.94 93 VAL A N 1
ATOM 731 C CA . VAL A 1 93 ? 4.107 8.680 -0.139 1.00 93.94 93 VAL A CA 1
ATOM 732 C C . VAL A 1 93 ? 4.913 7.900 -1.173 1.00 93.94 93 VAL A C 1
ATOM 734 O O . VAL A 1 93 ? 5.543 8.484 -2.061 1.00 93.94 93 VAL A O 1
ATOM 737 N N . MET A 1 94 ? 4.871 6.574 -1.086 1.00 93.56 94 MET A N 1
ATOM 738 C CA . MET A 1 94 ? 5.612 5.698 -1.976 1.00 93.56 94 MET A CA 1
ATOM 739 C C . MET A 1 94 ? 5.115 5.809 -3.418 1.00 93.56 94 MET A C 1
ATOM 741 O O . MET A 1 94 ? 5.935 5.843 -4.334 1.00 93.56 94 MET A O 1
ATOM 745 N N . SER A 1 95 ? 3.804 5.932 -3.639 1.00 92.19 95 SER A N 1
ATOM 746 C CA . SER A 1 95 ? 3.225 6.132 -4.972 1.00 92.19 95 SER A CA 1
ATOM 747 C C . SER A 1 95 ? 3.745 7.416 -5.622 1.00 92.19 95 SER A C 1
ATOM 749 O O . SER A 1 95 ? 4.144 7.414 -6.785 1.00 92.19 95 SER A O 1
ATOM 751 N N . GLN A 1 96 ? 3.849 8.508 -4.858 1.00 91.38 96 GLN A N 1
ATOM 752 C CA . GLN A 1 96 ? 4.401 9.761 -5.370 1.00 91.38 96 GLN A CA 1
ATOM 753 C C . GLN A 1 96 ? 5.901 9.655 -5.681 1.00 91.38 96 GLN A C 1
ATOM 755 O O . GLN A 1 96 ? 6.333 10.083 -6.752 1.00 91.38 96 GLN A O 1
ATOM 760 N N . LYS A 1 97 ? 6.697 9.060 -4.783 1.00 91.44 97 LYS A N 1
ATOM 761 C CA . LYS A 1 97 ? 8.143 8.859 -4.997 1.00 91.44 97 LYS A CA 1
ATOM 762 C C . LYS A 1 97 ? 8.427 7.955 -6.202 1.00 91.44 97 LYS A C 1
ATOM 764 O O . LYS A 1 97 ? 9.292 8.257 -7.022 1.00 91.44 97 LYS A O 1
ATOM 769 N N . SER A 1 98 ? 7.634 6.897 -6.362 1.00 91.00 98 SER A N 1
ATOM 770 C CA . SER A 1 98 ? 7.785 5.885 -7.418 1.00 91.00 98 SER A CA 1
ATOM 771 C C . SER A 1 98 ? 7.470 6.398 -8.824 1.00 91.00 98 SER A C 1
ATOM 773 O O . SER A 1 98 ? 7.757 5.703 -9.804 1.00 91.00 98 SER A O 1
ATOM 775 N N . LYS A 1 99 ? 6.917 7.611 -8.962 1.00 89.00 99 LYS A N 1
ATOM 776 C CA . LYS A 1 99 ? 6.799 8.279 -10.267 1.00 89.00 99 LYS A CA 1
ATOM 777 C C . LYS A 1 99 ? 8.171 8.540 -10.886 1.00 89.00 99 LYS A C 1
ATOM 779 O O . LYS A 1 99 ? 8.294 8.542 -12.106 1.00 89.00 99 LYS A O 1
ATOM 784 N N . GLN A 1 100 ? 9.220 8.700 -10.080 1.00 88.00 100 GLN A N 1
ATOM 785 C CA . GLN A 1 100 ? 10.581 8.783 -10.600 1.00 88.00 100 GLN A CA 1
ATOM 786 C C . GLN A 1 100 ? 11.010 7.415 -11.148 1.00 88.00 100 GLN A C 1
ATOM 788 O O . GLN A 1 100 ? 10.986 6.407 -10.440 1.00 88.00 100 GLN A O 1
ATOM 793 N N . LYS A 1 101 ? 11.420 7.367 -12.423 1.00 82.81 101 LYS A N 1
ATOM 794 C CA . LYS A 1 101 ? 11.826 6.118 -13.095 1.00 82.81 101 LYS A CA 1
ATOM 795 C C . LYS A 1 101 ? 12.992 5.423 -12.389 1.00 82.81 101 LYS A C 1
ATOM 797 O O . LYS A 1 101 ? 13.019 4.201 -12.323 1.00 82.81 101 LYS A O 1
ATOM 802 N N . THR A 1 102 ? 13.922 6.205 -11.851 1.00 84.94 102 THR A N 1
ATOM 803 C CA . THR A 1 102 ? 15.126 5.736 -11.154 1.00 84.94 102 THR A CA 1
ATOM 804 C C . THR A 1 102 ? 14.872 5.325 -9.706 1.00 84.94 102 THR A C 1
ATOM 806 O O . THR A 1 102 ? 15.809 4.889 -9.043 1.00 84.94 102 THR A O 1
ATOM 809 N N . TYR A 1 103 ? 13.643 5.465 -9.193 1.00 88.19 103 TYR A N 1
ATOM 810 C CA . TYR A 1 103 ? 13.355 5.109 -7.809 1.00 88.19 103 TYR A CA 1
ATOM 811 C C . TYR A 1 103 ? 13.482 3.588 -7.614 1.00 88.19 103 TYR A C 1
ATOM 813 O O . TYR A 1 103 ? 12.787 2.836 -8.315 1.00 88.19 103 TYR A O 1
ATOM 821 N N . PRO A 1 104 ? 14.344 3.126 -6.689 1.00 87.44 104 PRO A N 1
ATOM 822 C CA . PRO A 1 104 ? 14.632 1.707 -6.520 1.00 87.44 104 PRO A CA 1
ATOM 823 C C . PRO A 1 104 ? 13.399 0.935 -6.041 1.00 87.44 104 PRO A C 1
ATOM 825 O O . PRO A 1 104 ? 12.524 1.479 -5.362 1.00 87.44 104 PRO A O 1
ATOM 828 N N . ALA A 1 105 ? 13.328 -0.347 -6.400 1.00 89.00 105 ALA A N 1
ATOM 829 C CA . ALA A 1 105 ? 12.280 -1.228 -5.902 1.00 89.00 105 ALA A CA 1
ATOM 830 C C . ALA A 1 105 ? 12.494 -1.493 -4.396 1.00 89.00 105 ALA A C 1
ATOM 832 O O . ALA A 1 105 ? 13.617 -1.787 -3.992 1.00 89.00 105 ALA A O 1
ATOM 833 N N . PRO A 1 106 ? 11.444 -1.401 -3.562 1.00 87.62 106 PRO A N 1
ATOM 834 C CA . PRO A 1 106 ? 11.589 -1.413 -2.104 1.00 87.62 106 PRO A CA 1
ATOM 835 C C . PRO A 1 106 ? 11.972 -2.775 -1.506 1.00 87.62 106 PRO A C 1
ATOM 837 O O . PRO A 1 106 ? 12.554 -2.808 -0.431 1.00 87.62 106 PRO A O 1
ATOM 840 N N . TYR A 1 107 ? 11.646 -3.879 -2.184 1.00 85.56 107 TYR A N 1
ATOM 841 C CA . TYR A 1 107 ? 11.855 -5.250 -1.686 1.00 85.56 107 TYR A CA 1
ATOM 842 C C . TYR A 1 107 ? 12.701 -6.092 -2.643 1.00 85.56 107 TYR A C 1
ATOM 844 O O . TYR A 1 107 ? 12.582 -7.312 -2.688 1.00 85.56 107 TYR A O 1
ATOM 852 N N . ALA A 1 108 ? 13.504 -5.433 -3.474 1.00 81.38 108 ALA A N 1
ATOM 853 C CA . ALA A 1 108 ? 14.330 -6.123 -4.446 1.00 81.38 108 ALA A CA 1
ATOM 854 C C . ALA A 1 108 ? 15.403 -6.949 -3.719 1.00 81.38 108 ALA A C 1
ATOM 856 O O . ALA A 1 108 ? 16.241 -6.391 -3.016 1.00 81.38 108 ALA A O 1
ATOM 857 N N . ASP A 1 109 ? 15.375 -8.266 -3.899 1.00 77.44 109 ASP A N 1
ATOM 858 C CA . ASP A 1 109 ? 16.375 -9.169 -3.333 1.00 77.44 109 ASP A CA 1
ATOM 859 C C . ASP A 1 109 ? 17.657 -9.117 -4.176 1.00 77.44 109 ASP A C 1
ATOM 861 O O . ASP A 1 109 ? 17.675 -9.546 -5.336 1.00 77.44 109 ASP A O 1
ATOM 865 N N . GLU A 1 110 ? 18.737 -8.577 -3.604 1.00 77.69 110 GLU A N 1
ATOM 866 C CA . GLU A 1 110 ? 20.024 -8.415 -4.290 1.00 77.69 110 GLU A CA 1
ATOM 867 C C . GLU A 1 110 ? 20.602 -9.743 -4.791 1.00 77.69 110 GLU A C 1
ATOM 869 O O . GLU A 1 110 ? 21.223 -9.785 -5.860 1.00 77.69 110 GLU A O 1
ATOM 874 N N . SER A 1 111 ? 20.359 -10.841 -4.069 1.00 76.31 111 SER A N 1
ATOM 875 C CA . SER A 1 111 ? 20.845 -12.164 -4.459 1.00 76.31 111 SER A CA 1
ATOM 876 C C . SER A 1 111 ? 20.164 -12.644 -5.745 1.00 76.31 111 SER A C 1
ATOM 878 O O . SER A 1 111 ? 20.832 -13.044 -6.706 1.00 76.31 111 SER A O 1
ATOM 880 N N . LYS A 1 112 ? 18.837 -12.488 -5.827 1.00 78.25 112 LYS A N 1
ATOM 881 C CA . LYS A 1 112 ? 18.041 -12.835 -7.012 1.00 78.25 112 LYS A CA 1
ATOM 882 C C . LYS A 1 112 ? 18.335 -11.906 -8.184 1.00 78.25 112 LYS A C 1
ATOM 884 O O . LYS A 1 112 ? 18.421 -12.368 -9.318 1.00 78.25 112 LYS A O 1
ATOM 889 N N . ILE A 1 113 ? 18.547 -10.613 -7.927 1.00 80.81 113 ILE A N 1
ATOM 890 C CA . ILE A 1 113 ? 18.944 -9.650 -8.964 1.00 80.81 113 ILE A CA 1
ATOM 891 C C . ILE A 1 113 ? 20.282 -10.045 -9.593 1.00 80.81 113 ILE A C 1
ATOM 893 O O . ILE A 1 113 ? 20.436 -9.953 -10.812 1.00 80.81 113 ILE A O 1
ATOM 897 N N . THR A 1 114 ? 21.250 -10.466 -8.779 1.00 80.06 114 THR A N 1
ATOM 898 C CA . THR A 1 114 ? 22.586 -10.843 -9.256 1.00 80.06 114 THR A CA 1
ATOM 899 C C . THR A 1 114 ? 22.514 -12.074 -10.155 1.00 80.06 114 THR A C 1
ATOM 901 O O . THR A 1 114 ? 22.973 -12.019 -11.295 1.00 80.06 114 THR A O 1
ATOM 904 N N . SER A 1 115 ? 21.826 -13.126 -9.703 1.00 80.06 115 SER A N 1
ATOM 905 C CA . SER A 1 115 ? 21.584 -14.327 -10.513 1.00 80.06 115 SER A CA 1
ATOM 906 C C . SER A 1 115 ? 20.851 -14.005 -11.824 1.00 80.06 115 SER A C 1
ATOM 908 O O . SER A 1 115 ? 21.265 -14.437 -12.900 1.00 80.06 115 SER A O 1
ATOM 910 N N . TRP A 1 116 ? 19.813 -13.164 -11.769 1.00 78.69 116 TRP A N 1
ATOM 911 C CA . TRP A 1 116 ? 19.061 -12.748 -12.955 1.00 78.69 116 TRP A CA 1
ATOM 912 C C . TRP A 1 116 ? 19.930 -11.981 -13.967 1.00 78.69 116 TRP A C 1
ATOM 914 O O . TRP A 1 116 ? 19.854 -12.224 -15.173 1.00 78.69 116 TRP A O 1
ATOM 924 N N . ARG A 1 117 ? 20.826 -11.101 -13.495 1.00 81.50 117 ARG A N 1
ATOM 925 C CA . ARG A 1 117 ? 21.788 -10.385 -14.354 1.00 81.50 117 ARG A CA 1
ATOM 926 C C . ARG A 1 117 ? 22.770 -11.329 -15.042 1.00 81.50 117 ARG A C 1
ATOM 928 O O . ARG A 1 117 ? 23.078 -11.121 -16.216 1.00 81.50 117 ARG A O 1
ATOM 935 N N . GLU A 1 118 ? 23.253 -12.353 -14.346 1.00 81.94 118 GLU A N 1
ATOM 936 C CA . GLU A 1 118 ? 24.155 -13.352 -14.925 1.00 81.94 118 GLU A CA 1
ATOM 937 C C . GLU A 1 118 ? 23.470 -14.133 -16.052 1.00 81.94 118 GLU A C 1
ATOM 939 O O . GLU A 1 118 ? 24.026 -14.229 -17.151 1.00 81.94 118 GLU A O 1
ATOM 944 N N . VAL A 1 119 ? 22.237 -14.599 -15.822 1.00 80.19 119 VAL A N 1
ATOM 945 C CA . VAL A 1 119 ? 21.423 -15.307 -16.826 1.00 80.19 119 VAL A CA 1
ATOM 946 C C . VAL A 1 119 ? 21.200 -14.442 -18.067 1.00 80.19 119 VAL A C 1
ATOM 948 O O . VAL A 1 119 ? 21.464 -14.894 -19.184 1.00 80.19 119 VAL A O 1
ATOM 951 N N . LEU A 1 120 ? 20.798 -13.180 -17.890 1.00 79.38 120 LEU A N 1
ATOM 952 C CA . LEU A 1 120 ? 20.620 -12.248 -19.006 1.00 79.38 120 LEU A CA 1
ATOM 953 C C . LEU A 1 120 ? 21.923 -11.992 -19.762 1.00 79.38 120 LEU A C 1
ATOM 955 O O . LEU A 1 120 ? 21.932 -11.992 -20.991 1.00 79.38 120 LEU A O 1
ATOM 959 N N . SER A 1 121 ? 23.036 -11.804 -19.048 1.00 81.94 121 SER A N 1
ATOM 960 C CA . SER A 1 121 ? 24.338 -11.561 -19.675 1.00 81.94 121 SER A CA 1
ATOM 961 C C . SER A 1 121 ? 24.778 -12.731 -20.557 1.00 81.94 121 SER A C 1
ATOM 963 O O . SER A 1 121 ? 25.343 -12.522 -21.632 1.00 81.94 121 SER A O 1
ATOM 965 N N . LYS A 1 122 ? 24.475 -13.962 -20.130 1.00 81.12 122 LYS A N 1
ATOM 966 C CA . LYS A 1 122 ? 24.745 -15.179 -20.891 1.00 81.12 122 LYS A CA 1
ATOM 967 C C . LYS A 1 122 ? 23.830 -15.275 -22.112 1.00 81.12 122 LYS A C 1
ATOM 969 O O . LYS A 1 122 ? 24.328 -15.470 -23.214 1.00 81.12 122 LYS A O 1
ATOM 974 N N . GLY A 1 123 ? 22.528 -15.037 -21.939 1.00 78.31 123 GLY A N 1
ATOM 975 C CA . GLY A 1 123 ? 21.559 -15.045 -23.039 1.00 78.31 123 GLY A CA 1
ATOM 976 C C . GLY A 1 123 ? 21.869 -14.005 -24.121 1.00 78.31 123 GLY A C 1
ATOM 977 O O . GLY A 1 123 ? 21.834 -14.319 -25.308 1.00 78.31 123 GLY A O 1
ATOM 978 N N . ILE A 1 124 ? 22.261 -12.788 -23.729 1.00 80.38 124 ILE A N 1
ATOM 979 C CA . ILE A 1 124 ? 22.697 -11.740 -24.665 1.00 80.38 124 ILE A CA 1
ATOM 980 C C . ILE A 1 124 ? 23.929 -12.205 -25.451 1.00 80.38 124 ILE A C 1
ATOM 982 O O . ILE A 1 124 ? 23.951 -12.084 -26.674 1.00 80.38 124 ILE A O 1
ATOM 986 N N . LYS A 1 125 ? 24.941 -12.781 -24.788 1.00 78.31 125 LYS A N 1
ATOM 987 C CA . LYS A 1 125 ? 26.131 -13.311 -25.477 1.00 78.31 125 LYS A CA 1
ATOM 988 C C . LYS A 1 125 ? 25.784 -14.425 -26.466 1.00 78.31 125 LYS A C 1
ATOM 990 O O . LYS A 1 125 ? 26.331 -14.426 -27.562 1.00 78.31 125 LYS A O 1
ATOM 995 N N . ASP A 1 126 ? 24.861 -15.317 -26.122 1.00 77.69 126 ASP A N 1
ATOM 996 C CA . ASP A 1 126 ? 24.453 -16.424 -26.995 1.00 77.69 126 ASP A CA 1
ATOM 997 C C . ASP A 1 126 ? 23.668 -15.951 -28.232 1.00 77.69 126 ASP A C 1
ATOM 999 O O . ASP A 1 126 ? 23.789 -16.544 -29.305 1.00 77.69 126 ASP A O 1
ATOM 1003 N N . VAL A 1 127 ? 22.872 -14.882 -28.105 1.00 78.94 127 VAL A N 1
ATOM 1004 C CA . VAL A 1 127 ? 22.118 -14.290 -29.224 1.00 78.94 127 VAL A CA 1
ATOM 1005 C C . VAL A 1 127 ? 23.034 -13.478 -30.135 1.00 78.94 127 VAL A C 1
ATOM 1007 O O . VAL A 1 127 ? 23.032 -13.679 -31.347 1.00 78.94 127 VAL A O 1
ATOM 1010 N N . PHE A 1 128 ? 23.844 -12.583 -29.570 1.00 76.12 128 PHE A N 1
ATOM 1011 C CA . PHE A 1 128 ? 24.708 -11.705 -30.361 1.00 76.12 128 PHE A CA 1
ATOM 1012 C C . PHE A 1 128 ? 25.965 -12.412 -30.882 1.00 76.12 128 PHE A C 1
ATOM 1014 O O . PHE A 1 128 ? 26.450 -12.058 -31.951 1.00 76.12 128 PHE A O 1
ATOM 1021 N N . GLY A 1 129 ? 26.453 -13.449 -30.198 1.00 70.06 129 GLY A N 1
ATOM 1022 C CA . GLY A 1 129 ? 27.585 -14.262 -30.651 1.00 70.06 129 GLY A CA 1
ATOM 1023 C C . GLY A 1 129 ? 27.272 -15.188 -31.830 1.00 70.06 129 GLY A C 1
ATOM 1024 O O . GLY A 1 129 ? 28.195 -15.684 -32.460 1.00 70.06 129 GLY A O 1
ATOM 1025 N N . LYS A 1 130 ? 25.990 -15.413 -32.154 1.00 60.19 130 LYS A N 1
ATOM 1026 C CA . LYS A 1 130 ? 25.554 -16.169 -33.344 1.00 60.19 130 LYS A CA 1
ATOM 1027 C C . LYS A 1 130 ? 25.357 -15.300 -34.594 1.00 60.19 130 LYS A C 1
ATOM 1029 O O . LYS A 1 130 ? 25.062 -15.843 -35.654 1.00 60.19 130 LYS A O 1
ATOM 1034 N N . ILE A 1 131 ? 25.452 -13.974 -34.465 1.00 57.28 131 ILE A N 1
ATOM 1035 C CA . ILE A 1 131 ? 25.221 -13.006 -35.556 1.00 57.28 131 ILE A CA 1
ATOM 1036 C C . ILE A 1 131 ? 26.550 -12.559 -36.214 1.00 57.28 131 ILE A C 1
ATOM 1038 O O . ILE A 1 131 ? 26.536 -11.895 -37.248 1.00 57.28 131 ILE A O 1
ATOM 1042 N N . THR A 1 132 ? 27.692 -12.975 -35.662 1.00 47.22 132 THR A N 1
ATOM 1043 C CA . THR A 1 132 ? 29.048 -12.862 -36.243 1.00 47.22 132 THR A CA 1
ATOM 1044 C C . THR A 1 132 ? 29.568 -14.219 -36.669 1.00 47.22 132 THR A C 1
ATOM 1046 O O . THR A 1 132 ? 30.185 -14.288 -37.752 1.00 47.22 132 THR A O 1
#

Radius of gyration: 19.12 Å; chains: 1; bounding box: 49×33×54 Å

pLDDT: mean 87.13, std 10.23, range [47.22, 97.94]

Foldseek 3Di:
DLLQCAFADDVDPDGHGNVVVDDPPPLLPDDDDDPPCVVLVVLCVVLVLFDQDPVGTHFDDLVSVVVSCVVVVPDDDPVSSVVSRVSSVVSRVVNVQSNHVPDDRPRRDPVVVVVVVVVVVVVVCVVVVVVD

Secondary structure (DSSP, 8-state):
-HHHHPPP--SSS-PPPHHHHS-TT-GGG------S-HHHHHHHHHTTSSEEETTEEE---HHHHHHHHHHH-----HHHHHHHHHHHHHHHHHHHHTTSTTPPPTT--HHHHHHHHHHHHHHHHHHHTT--

Sequence (132 aa):
MAWLHTAPSVKDKDTEPRIKTLEDESPFKALPEIENAEDLAHHFSRMGQINQGSMGITPFTWGDVQSYCQQSGVPLSGWESEQIILMSREYAVMSQKSKQKTYPAPYADESKITSWREVLSKGIKDVFGKIT